Protein AF-A0A1Q8JF06-F1 (afdb_monomer_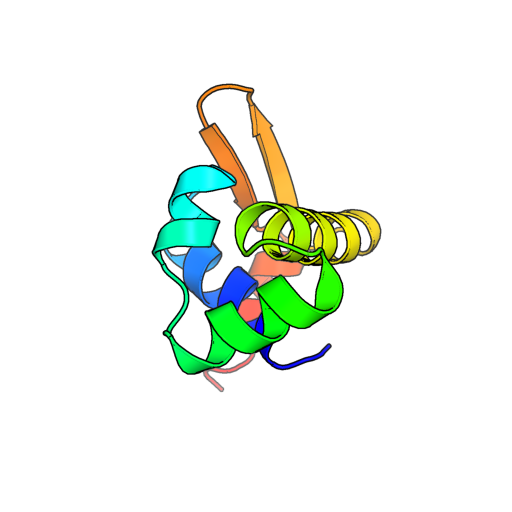lite)

Foldseek 3Di:
DDPLLLVLLVVLLVHFDALVRSLVPDDPVVQVVLCVVQVGSSRSSVVSLVVCVVVVQWDQPDPVRHIHGDPNVNCVNVVVPD

Sequence (82 aa):
MDDLERETLDILRMGPETLDELAGMYAAADEVRLTARGGSVRAGTEDVVRRLAERGLVAQAGPASGWQLTDTGRRLAGERTG

Structure (mmCIF, N/CA/C/O backbone):
data_AF-A0A1Q8JF06-F1
#
_entry.id   AF-A0A1Q8JF06-F1
#
loop_
_atom_site.group_PDB
_atom_site.id
_atom_site.type_symbol
_atom_site.label_atom_id
_atom_site.label_alt_id
_atom_site.label_comp_id
_atom_site.label_asym_id
_atom_site.label_entity_id
_atom_site.label_seq_id
_atom_site.pdbx_PDB_ins_code
_atom_site.Cartn_x
_atom_site.Cartn_y
_atom_site.Cartn_z
_atom_site.occupancy
_atom_site.B_iso_or_equiv
_atom_site.auth_seq_id
_atom_site.auth_comp_id
_atom_site.auth_asym_id
_atom_site.auth_atom_id
_atom_site.pdbx_PDB_model_num
ATOM 1 N N . MET A 1 1 ? -7.528 -11.603 -3.331 1.00 83.25 1 MET A N 1
ATOM 2 C CA . MET A 1 1 ? -6.305 -10.981 -2.799 1.00 83.25 1 MET A CA 1
ATOM 3 C C . MET A 1 1 ? -5.124 -11.752 -3.335 1.00 83.25 1 MET A C 1
ATOM 5 O O . MET A 1 1 ? -5.108 -12.970 -3.150 1.00 83.25 1 MET A O 1
ATOM 9 N N . ASP A 1 2 ? -4.231 -11.080 -4.054 1.00 89.81 2 ASP A N 1
ATOM 10 C CA . ASP A 1 2 ? -3.029 -11.699 -4.625 1.00 89.81 2 ASP A CA 1
ATOM 11 C C . ASP A 1 2 ? -1.874 -11.744 -3.610 1.00 89.81 2 ASP A C 1
ATOM 13 O O . ASP A 1 2 ? -2.042 -11.337 -2.461 1.00 89.81 2 ASP A O 1
ATOM 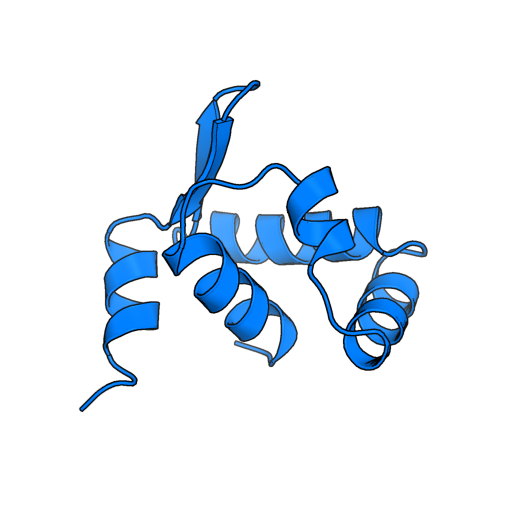17 N N . ASP A 1 3 ? -0.742 -12.328 -4.003 1.00 90.75 3 ASP A N 1
ATOM 18 C CA . ASP A 1 3 ? 0.401 -12.517 -3.102 1.00 90.75 3 ASP A CA 1
ATOM 19 C C . ASP A 1 3 ? 1.044 -11.179 -2.699 1.00 90.75 3 ASP A C 1
ATOM 21 O O . ASP A 1 3 ? 1.369 -11.009 -1.529 1.00 90.75 3 ASP A O 1
ATOM 25 N N . LEU A 1 4 ? 1.116 -10.208 -3.619 1.00 92.81 4 LEU A N 1
ATOM 26 C CA . LEU A 1 4 ? 1.645 -8.865 -3.347 1.00 92.81 4 LEU A CA 1
ATOM 27 C C . LEU A 1 4 ? 0.781 -8.116 -2.333 1.00 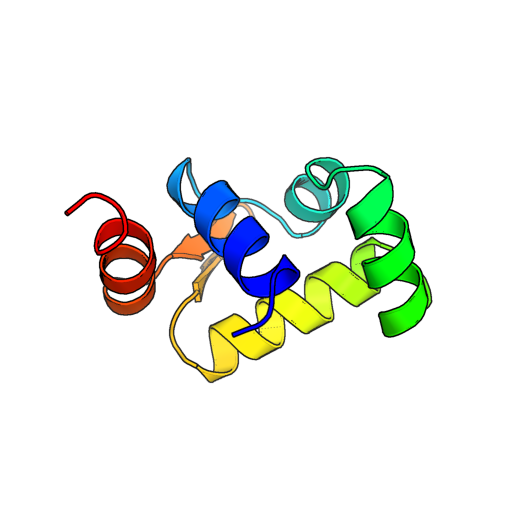92.81 4 LEU A C 1
ATOM 29 O O . LEU A 1 4 ? 1.297 -7.565 -1.372 1.00 92.81 4 LEU A O 1
ATOM 33 N N . GLU A 1 5 ? -0.543 -8.138 -2.506 1.00 94.56 5 GLU A N 1
ATOM 34 C CA . GLU A 1 5 ? -1.474 -7.546 -1.547 1.00 94.56 5 GLU A CA 1
ATOM 35 C C . GLU A 1 5 ? -1.339 -8.181 -0.156 1.00 94.56 5 GLU A C 1
ATOM 37 O O . GLU A 1 5 ? -1.507 -7.485 0.842 1.00 94.56 5 GLU A O 1
ATOM 42 N N . ARG A 1 6 ? -1.048 -9.488 -0.066 1.00 92.75 6 ARG A N 1
ATOM 43 C CA . ARG A 1 6 ? -0.799 -10.144 1.230 1.00 92.75 6 ARG A CA 1
ATOM 44 C C . ARG A 1 6 ? 0.513 -9.686 1.842 1.00 92.75 6 ARG A C 1
ATOM 46 O O . ARG A 1 6 ? 0.517 -9.317 3.009 1.00 92.75 6 ARG A O 1
ATOM 53 N N . GLU A 1 7 ? 1.583 -9.665 1.058 1.00 93.50 7 GLU A N 1
ATOM 54 C CA . GLU A 1 7 ? 2.895 -9.207 1.511 1.00 93.50 7 GLU A CA 1
ATOM 55 C C . GLU A 1 7 ? 2.837 -7.759 2.017 1.00 93.50 7 GLU A C 1
ATOM 57 O O . GLU A 1 7 ? 3.326 -7.474 3.107 1.00 93.50 7 GLU A O 1
ATOM 62 N N . THR A 1 8 ? 2.135 -6.858 1.317 1.00 95.06 8 THR A N 1
ATOM 63 C CA . THR A 1 8 ? 1.920 -5.482 1.795 1.00 95.06 8 THR A CA 1
ATOM 64 C C . THR A 1 8 ? 1.214 -5.447 3.152 1.00 95.06 8 THR A C 1
ATOM 66 O O . THR A 1 8 ? 1.579 -4.653 4.015 1.00 95.06 8 THR A O 1
ATOM 69 N N . LEU A 1 9 ? 0.193 -6.286 3.365 1.00 95.06 9 LEU A N 1
ATOM 70 C CA . LEU A 1 9 ? -0.512 -6.341 4.649 1.00 95.06 9 LEU A CA 1
ATOM 71 C C . LEU A 1 9 ? 0.371 -6.905 5.766 1.00 95.06 9 LEU A C 1
ATOM 73 O O . LEU A 1 9 ? 0.290 -6.417 6.893 1.00 95.06 9 LEU A O 1
ATOM 77 N N . ASP A 1 10 ? 1.211 -7.895 5.461 1.00 93.50 10 ASP A N 1
ATOM 78 C CA . ASP A 1 10 ? 2.165 -8.469 6.410 1.00 93.50 10 ASP A CA 1
ATOM 79 C C . ASP A 1 10 ? 3.242 -7.449 6.808 1.00 93.50 10 ASP A C 1
ATOM 81 O O . ASP A 1 10 ? 3.558 -7.339 7.996 1.00 93.50 10 ASP A O 1
ATOM 85 N N . ILE A 1 11 ? 3.735 -6.648 5.855 1.00 93.94 11 ILE A N 1
ATOM 86 C CA . ILE A 1 11 ? 4.653 -5.533 6.121 1.00 93.94 11 ILE A CA 1
ATOM 87 C C . ILE A 1 11 ? 3.984 -4.499 7.036 1.00 93.94 11 ILE A C 1
ATOM 89 O O . ILE A 1 11 ? 4.484 -4.210 8.123 1.00 93.94 11 ILE A O 1
ATOM 93 N N . LEU A 1 12 ? 2.796 -4.017 6.659 1.00 94.44 12 LEU A N 1
ATOM 94 C CA . LEU A 1 12 ? 2.058 -2.992 7.410 1.00 94.44 12 LEU A CA 1
ATOM 95 C C . LEU A 1 12 ? 1.541 -3.464 8.778 1.00 94.44 12 LEU A C 1
ATOM 97 O O . LEU A 1 12 ? 1.071 -2.662 9.590 1.00 94.44 12 LEU A O 1
ATOM 101 N N . ARG A 1 13 ? 1.614 -4.767 9.060 1.00 93.00 13 ARG A N 1
ATOM 102 C CA . ARG A 1 13 ? 1.342 -5.314 10.392 1.00 93.00 13 ARG A CA 1
ATOM 103 C C . ARG A 1 13 ? 2.440 -4.954 11.394 1.00 93.00 13 ARG A C 1
ATOM 105 O O . ARG A 1 13 ? 2.161 -4.934 12.591 1.00 93.00 13 ARG A O 1
ATOM 112 N N . MET A 1 14 ? 3.658 -4.681 10.925 1.00 90.94 14 MET A N 1
ATOM 113 C CA . MET A 1 14 ? 4.787 -4.275 11.768 1.00 90.94 14 MET A CA 1
ATOM 114 C C . MET A 1 14 ? 4.714 -2.795 12.166 1.00 90.94 14 MET A C 1
ATOM 116 O O . MET A 1 14 ? 5.182 -2.432 13.244 1.00 90.94 14 MET A O 1
ATOM 120 N N . GLY A 1 15 ? 4.079 -1.961 11.343 1.00 91.44 15 GLY A N 1
ATOM 121 C CA . GLY A 1 15 ? 3.901 -0.538 11.597 1.00 91.44 15 GLY A CA 1
ATOM 122 C C . GLY A 1 15 ? 3.422 0.221 10.356 1.00 91.44 15 GLY A C 1
ATOM 123 O O . GLY A 1 15 ? 3.257 -0.378 9.293 1.00 91.44 15 GLY A O 1
ATOM 124 N N . PRO A 1 16 ? 3.144 1.529 10.491 1.00 93.62 16 PRO A N 1
ATOM 125 C CA . PRO A 1 16 ? 2.904 2.401 9.349 1.00 93.62 16 PRO A CA 1
ATOM 126 C C . PRO A 1 16 ? 4.165 2.556 8.491 1.00 93.62 16 PRO A C 1
ATOM 128 O O . PRO A 1 16 ? 5.234 2.781 9.047 1.00 93.62 16 PRO A O 1
ATOM 131 N N . GLU A 1 17 ? 4.021 2.503 7.167 1.00 95.44 17 GLU A N 1
ATOM 132 C CA . GLU A 1 17 ? 5.135 2.619 6.213 1.00 95.44 17 GLU A CA 1
ATOM 133 C C . GLU A 1 17 ? 4.784 3.574 5.068 1.00 95.44 17 GLU A C 1
ATOM 135 O O . GLU A 1 17 ? 3.664 3.584 4.539 1.00 95.44 17 GLU A O 1
ATOM 140 N N . THR A 1 18 ? 5.741 4.388 4.637 1.00 95.06 18 THR A N 1
ATOM 141 C CA . THR A 1 18 ? 5.615 5.199 3.422 1.00 95.06 18 THR A CA 1
ATOM 142 C C . THR A 1 18 ? 5.668 4.330 2.162 1.00 95.06 18 THR A C 1
ATOM 144 O O . THR A 1 18 ? 6.081 3.174 2.183 1.00 95.06 18 THR A O 1
ATOM 147 N N . LEU A 1 19 ? 5.261 4.885 1.012 1.00 93.44 19 LEU A N 1
ATOM 148 C CA . LEU A 1 19 ? 5.380 4.169 -0.268 1.00 93.44 19 LEU A CA 1
ATOM 149 C C . LEU A 1 19 ? 6.836 3.841 -0.623 1.00 93.44 19 LEU A C 1
ATOM 151 O O . LEU A 1 19 ? 7.078 2.828 -1.273 1.00 93.44 19 LEU A O 1
ATOM 155 N N . ASP A 1 20 ? 7.779 4.692 -0.215 1.00 92.75 20 ASP A N 1
ATOM 156 C CA . ASP A 1 20 ? 9.207 4.479 -0.452 1.00 92.75 20 ASP A CA 1
ATOM 157 C C . ASP A 1 20 ? 9.761 3.349 0.412 1.00 92.75 20 ASP A C 1
ATOM 159 O O . ASP A 1 20 ? 10.473 2.488 -0.100 1.00 92.75 20 ASP A O 1
ATOM 163 N N . GLU A 1 21 ? 9.379 3.307 1.689 1.00 94.62 21 GLU A N 1
ATOM 164 C CA . GLU A 1 21 ? 9.743 2.208 2.587 1.00 94.62 21 GLU A CA 1
ATOM 165 C C . GLU A 1 21 ? 9.148 0.888 2.094 1.00 94.62 21 GLU A C 1
ATOM 167 O O . GLU A 1 21 ? 9.888 -0.070 1.885 1.00 94.62 21 GLU A O 1
ATOM 172 N N . LEU A 1 22 ? 7.849 0.861 1.767 1.00 94.50 22 LEU A N 1
ATOM 173 C CA . LEU A 1 22 ? 7.203 -0.321 1.190 1.00 94.50 22 LEU A CA 1
ATOM 174 C C . LEU A 1 22 ? 7.917 -0.800 -0.077 1.00 94.50 22 LEU A C 1
ATOM 176 O O . LEU A 1 22 ? 8.196 -1.987 -0.210 1.00 94.50 22 LEU A O 1
ATOM 180 N N . ALA A 1 23 ? 8.235 0.109 -1.003 1.00 93.44 23 ALA A N 1
ATOM 181 C CA . ALA A 1 23 ? 8.940 -0.234 -2.235 1.00 93.44 23 ALA A CA 1
ATOM 182 C C . ALA A 1 23 ? 10.329 -0.846 -1.981 1.00 93.44 23 ALA A C 1
ATOM 184 O O . ALA A 1 23 ? 10.766 -1.658 -2.789 1.00 93.44 23 ALA A O 1
ATOM 185 N N . GLY A 1 24 ? 10.996 -0.490 -0.879 1.00 93.38 24 GLY A N 1
ATOM 186 C CA . GLY A 1 24 ? 12.295 -1.041 -0.486 1.00 93.38 24 GLY A CA 1
ATOM 187 C C . GLY A 1 24 ? 12.237 -2.326 0.349 1.00 93.38 24 GLY A C 1
ATOM 188 O O . GLY A 1 24 ? 13.288 -2.894 0.638 1.00 93.38 24 GLY A O 1
ATOM 189 N N . MET A 1 25 ? 11.048 -2.778 0.761 1.00 93.88 25 MET A N 1
ATOM 190 C CA . MET A 1 25 ? 10.875 -3.961 1.619 1.00 93.88 25 MET A CA 1
ATOM 191 C C . MET A 1 25 ? 10.479 -5.231 0.858 1.00 93.88 25 MET A C 1
ATOM 193 O O . MET A 1 25 ? 10.550 -6.317 1.434 1.00 93.88 25 MET A O 1
ATOM 197 N N . TYR A 1 26 ? 10.076 -5.118 -0.411 1.00 92.38 26 TYR A N 1
ATOM 198 C CA . TYR A 1 26 ? 9.716 -6.278 -1.229 1.00 92.38 26 TYR A CA 1
ATOM 199 C C . TYR A 1 26 ? 10.930 -7.144 -1.560 1.00 92.38 26 TYR A C 1
ATOM 201 O O .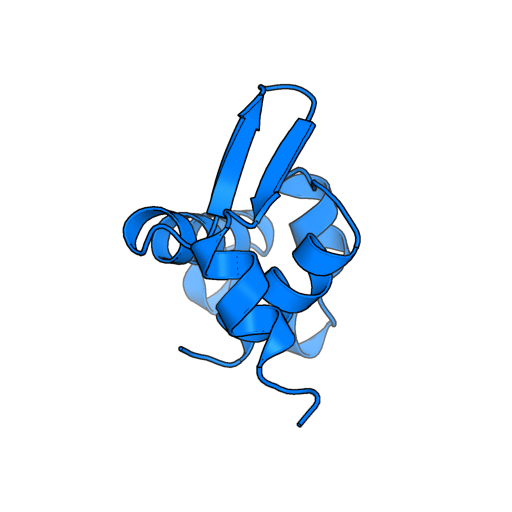 TYR A 1 26 ? 12.032 -6.655 -1.811 1.00 92.38 26 TYR A O 1
ATOM 209 N N . ALA A 1 27 ? 10.719 -8.457 -1.633 1.00 88.94 27 ALA A N 1
ATOM 210 C CA . ALA A 1 27 ? 11.730 -9.354 -2.173 1.00 88.94 27 ALA A CA 1
ATOM 211 C C . ALA A 1 27 ? 11.964 -9.090 -3.674 1.00 88.94 27 ALA A C 1
ATOM 213 O O . ALA A 1 27 ? 11.049 -8.727 -4.411 1.00 88.94 27 ALA A O 1
ATOM 214 N N . ALA A 1 28 ? 13.170 -9.383 -4.175 1.00 88.94 28 ALA A N 1
ATOM 215 C CA . ALA A 1 28 ? 13.533 -9.154 -5.582 1.00 88.94 28 ALA A CA 1
ATOM 216 C C . ALA A 1 28 ? 12.572 -9.819 -6.596 1.00 88.94 28 ALA A C 1
ATOM 218 O O . ALA A 1 28 ? 12.350 -9.304 -7.691 1.00 88.94 28 ALA A O 1
ATOM 219 N N . ALA A 1 29 ? 11.978 -10.967 -6.247 1.00 87.31 29 ALA A N 1
ATOM 220 C CA . ALA A 1 29 ? 10.982 -11.629 -7.092 1.00 87.31 29 ALA A CA 1
ATOM 221 C C . ALA A 1 29 ? 9.680 -10.813 -7.217 1.00 87.31 29 ALA A C 1
ATOM 223 O O . ALA A 1 29 ? 9.049 -10.799 -8.279 1.00 87.31 29 ALA A O 1
ATOM 224 N N . ASP A 1 30 ? 9.298 -10.117 -6.152 1.00 91.19 30 ASP A N 1
ATOM 225 C CA . ASP A 1 30 ? 8.102 -9.289 -6.068 1.00 91.19 30 ASP A CA 1
ATOM 226 C C . ASP A 1 30 ? 8.341 -7.892 -6.655 1.00 91.19 30 ASP A C 1
ATOM 228 O O . ASP A 1 30 ? 7.472 -7.372 -7.357 1.00 91.19 30 ASP A O 1
ATOM 232 N N . GLU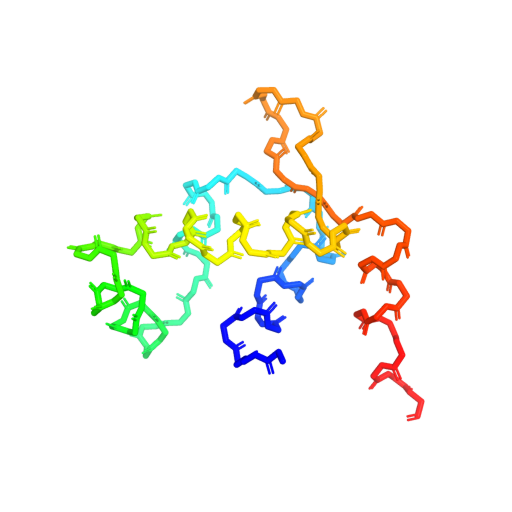 A 1 31 ? 9.560 -7.353 -6.560 1.00 90.69 31 GLU A N 1
ATOM 233 C CA . GLU A 1 31 ? 9.981 -6.147 -7.292 1.00 90.69 31 GLU A CA 1
ATOM 234 C C . GLU A 1 31 ? 9.802 -6.281 -8.815 1.00 90.69 31 GLU A C 1
ATOM 236 O O . GLU A 1 31 ? 9.327 -5.350 -9.478 1.00 90.69 31 GLU A O 1
ATOM 241 N N . VAL A 1 32 ? 10.126 -7.447 -9.392 1.00 91.88 32 VAL A N 1
ATOM 242 C CA . VAL A 1 32 ? 9.914 -7.722 -10.826 1.00 91.88 32 VAL A CA 1
ATOM 243 C C . VAL A 1 32 ? 8.425 -7.666 -11.172 1.00 91.88 32 VAL A C 1
ATOM 245 O O . VAL A 1 32 ? 8.044 -7.090 -12.194 1.00 91.88 32 VAL A O 1
ATOM 248 N N . ARG A 1 33 ? 7.562 -8.221 -10.314 1.00 91.62 33 ARG A N 1
ATOM 249 C CA . ARG A 1 33 ? 6.103 -8.202 -10.505 1.00 91.62 33 ARG A CA 1
ATOM 250 C C . ARG A 1 33 ? 5.538 -6.788 -10.380 1.00 91.62 33 ARG A C 1
ATOM 252 O O . ARG A 1 33 ? 4.687 -6.408 -11.183 1.00 91.62 33 ARG A O 1
ATOM 259 N N . LEU A 1 34 ? 6.012 -6.009 -9.410 1.00 91.81 34 LEU A N 1
ATOM 260 C CA . LEU A 1 34 ? 5.619 -4.612 -9.211 1.00 91.81 34 LEU A CA 1
ATOM 261 C C . LEU A 1 34 ? 6.042 -3.750 -10.403 1.00 91.81 34 LEU A C 1
ATOM 263 O O . LEU A 1 34 ? 5.226 -3.010 -10.953 1.00 91.81 34 LEU A O 1
ATOM 267 N N . THR A 1 35 ? 7.274 -3.930 -10.879 1.00 92.81 35 THR A N 1
ATOM 268 C CA . THR A 1 35 ? 7.781 -3.260 -12.082 1.00 92.81 35 THR A CA 1
ATOM 269 C C . THR A 1 35 ? 6.967 -3.634 -13.317 1.00 92.81 35 THR A C 1
ATOM 271 O O . THR A 1 35 ? 6.606 -2.756 -14.093 1.00 92.81 35 THR A O 1
ATOM 274 N N . ALA A 1 36 ? 6.598 -4.907 -13.488 1.00 89.81 36 ALA A N 1
ATOM 275 C CA . ALA A 1 36 ? 5.749 -5.331 -14.601 1.00 89.81 36 ALA A CA 1
ATOM 276 C C . ALA A 1 36 ? 4.336 -4.717 -14.555 1.00 89.81 36 ALA A C 1
ATOM 278 O O . ALA A 1 36 ? 3.717 -4.535 -15.601 1.00 89.81 36 ALA A O 1
ATOM 279 N N . ARG A 1 37 ? 3.818 -4.393 -13.361 1.00 86.81 37 ARG A N 1
ATOM 280 C CA . ARG A 1 37 ? 2.497 -3.768 -13.178 1.00 86.81 37 ARG A CA 1
ATOM 281 C C . ARG A 1 37 ? 2.513 -2.261 -13.418 1.00 86.81 37 ARG A C 1
ATOM 283 O O . ARG A 1 37 ? 1.633 -1.763 -14.109 1.00 86.81 37 ARG A O 1
ATOM 290 N N . GLY A 1 38 ? 3.486 -1.558 -12.838 1.00 83.81 38 GLY A N 1
ATOM 291 C CA . GLY A 1 38 ? 3.504 -0.090 -12.789 1.00 83.81 38 GLY A CA 1
ATOM 292 C C . GLY A 1 38 ? 4.635 0.576 -13.576 1.00 83.81 38 GLY A C 1
ATOM 293 O O . GLY A 1 38 ? 4.777 1.793 -13.530 1.00 83.81 38 GLY A O 1
ATOM 294 N N . GLY A 1 39 ? 5.498 -0.189 -14.246 1.00 90.50 39 GLY A N 1
ATOM 295 C CA . GLY A 1 39 ? 6.706 0.317 -14.914 1.00 90.50 39 GLY A CA 1
ATOM 296 C C . GLY A 1 39 ? 7.868 0.641 -13.965 1.00 90.50 39 GLY A C 1
ATOM 297 O O . GLY A 1 39 ? 8.986 0.875 -14.413 1.00 90.50 39 GLY A O 1
ATOM 298 N N . SER A 1 40 ? 7.625 0.628 -12.654 1.00 93.81 40 SER A N 1
ATOM 299 C CA . SER A 1 40 ? 8.627 0.729 -11.590 1.00 93.81 40 SER A CA 1
ATOM 300 C C . SER A 1 40 ? 8.095 0.062 -10.324 1.00 93.81 40 SER A C 1
ATOM 302 O O . SER A 1 40 ? 6.878 -0.064 -10.162 1.00 93.81 40 SER A O 1
ATOM 304 N N . VAL A 1 41 ? 8.990 -0.323 -9.409 1.00 93.62 41 VAL A N 1
ATOM 305 C CA . VAL A 1 41 ? 8.598 -0.880 -8.104 1.00 93.62 41 VAL A CA 1
ATOM 306 C C . VAL A 1 41 ? 7.676 0.088 -7.366 1.00 93.62 41 VAL A C 1
ATOM 308 O O . VAL A 1 41 ? 6.586 -0.304 -6.971 1.00 93.62 41 VAL A O 1
ATOM 311 N N . ARG A 1 42 ? 8.042 1.375 -7.283 1.00 94.62 42 ARG A N 1
ATOM 312 C CA . ARG A 1 42 ? 7.236 2.406 -6.611 1.00 94.62 42 ARG A CA 1
ATOM 313 C C . ARG A 1 42 ? 5.817 2.511 -7.174 1.00 94.62 42 ARG A C 1
ATOM 315 O O . ARG A 1 42 ? 4.865 2.497 -6.403 1.00 94.62 42 ARG A O 1
ATOM 322 N N . ALA A 1 43 ? 5.672 2.608 -8.496 1.00 93.31 43 ALA A N 1
ATOM 323 C CA . ALA A 1 43 ? 4.356 2.712 -9.127 1.00 93.31 43 ALA A CA 1
ATOM 324 C C . ALA A 1 43 ? 3.524 1.434 -8.924 1.00 93.31 43 ALA A C 1
ATOM 326 O O . ALA A 1 43 ? 2.330 1.508 -8.649 1.00 93.31 43 ALA A O 1
ATOM 327 N N . GLY A 1 44 ? 4.160 0.259 -8.990 1.00 95.62 44 GLY A N 1
ATOM 328 C CA . GLY A 1 44 ? 3.507 -1.006 -8.653 1.00 95.62 44 GLY A CA 1
ATOM 329 C C . GLY A 1 44 ? 3.044 -1.053 -7.194 1.00 95.62 44 GLY A C 1
ATOM 330 O O . GLY A 1 44 ? 1.928 -1.493 -6.921 1.00 95.62 44 GLY A O 1
ATOM 331 N N . THR A 1 45 ? 3.871 -0.567 -6.264 1.00 96.00 45 THR A N 1
ATOM 332 C CA . THR A 1 45 ? 3.550 -0.479 -4.833 1.00 96.00 45 THR A CA 1
ATOM 333 C C . THR A 1 45 ? 2.371 0.454 -4.597 1.00 96.00 45 THR A C 1
ATOM 335 O O . THR A 1 45 ? 1.439 0.093 -3.883 1.00 96.00 45 THR A O 1
ATOM 338 N N . GLU A 1 46 ? 2.374 1.627 -5.231 1.00 95.44 46 GLU A N 1
ATOM 339 C CA . GLU A 1 46 ? 1.266 2.581 -5.171 1.00 95.44 46 GLU A CA 1
ATOM 340 C C . GLU A 1 46 ? -0.044 1.953 -5.662 1.00 95.44 46 GLU A C 1
ATOM 342 O O . GLU A 1 46 ? -1.073 2.075 -4.997 1.00 95.44 46 GLU A O 1
ATOM 347 N N . ASP A 1 47 ? -0.005 1.200 -6.763 1.00 95.75 47 ASP A N 1
ATOM 348 C CA . ASP A 1 47 ? -1.171 0.483 -7.281 1.00 95.75 47 ASP A CA 1
ATOM 349 C C . ASP A 1 47 ? -1.703 -0.583 -6.314 1.00 95.75 47 ASP A C 1
ATOM 351 O O . ASP A 1 47 ? -2.921 -0.721 -6.154 1.00 95.75 47 ASP A O 1
ATOM 355 N N . VAL A 1 48 ? -0.818 -1.342 -5.662 1.00 96.12 48 VAL A N 1
ATOM 356 C CA . VAL A 1 48 ? -1.209 -2.349 -4.662 1.00 96.12 48 VAL A CA 1
ATOM 357 C C . VAL A 1 48 ? -1.841 -1.676 -3.445 1.00 96.12 48 VAL A C 1
ATOM 359 O O . VAL A 1 48 ? -2.940 -2.048 -3.026 1.00 96.12 48 VAL A O 1
ATOM 362 N N . VAL A 1 49 ? -1.195 -0.640 -2.913 1.00 96.25 49 VAL A N 1
ATOM 363 C CA . VAL A 1 49 ? -1.685 0.114 -1.755 1.00 96.25 49 VAL A CA 1
ATOM 364 C C . VAL A 1 49 ? -3.030 0.773 -2.053 1.00 96.25 49 VAL A C 1
ATOM 366 O O . VAL A 1 49 ? -3.951 0.672 -1.241 1.00 96.25 49 VAL A O 1
ATOM 369 N N . ARG A 1 50 ? -3.199 1.367 -3.240 1.00 96.00 50 AR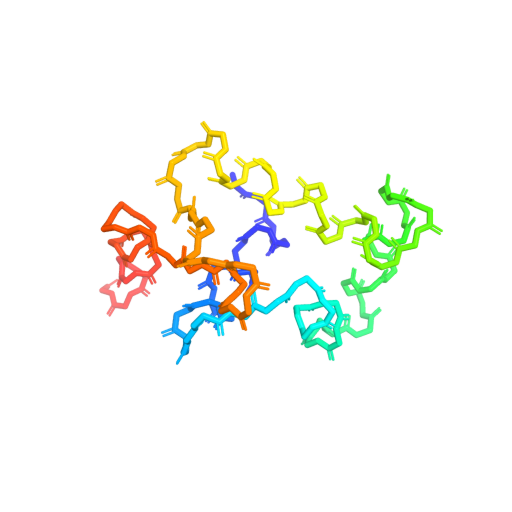G A N 1
ATOM 370 C CA . ARG A 1 50 ? -4.473 1.944 -3.685 1.00 96.00 50 ARG A CA 1
ATOM 371 C C . ARG A 1 50 ? -5.593 0.905 -3.688 1.00 96.00 50 ARG A C 1
ATOM 373 O O . ARG A 1 50 ? -6.659 1.172 -3.143 1.00 96.00 50 ARG A O 1
ATOM 380 N N . ARG A 1 51 ? -5.360 -0.295 -4.230 1.00 96.06 51 ARG A N 1
ATOM 381 C CA . ARG A 1 51 ? -6.361 -1.384 -4.229 1.00 96.06 51 ARG A CA 1
ATOM 382 C C . ARG A 1 51 ? -6.728 -1.836 -2.817 1.00 96.06 51 ARG A C 1
ATOM 384 O O . ARG A 1 51 ? -7.894 -2.118 -2.537 1.00 96.06 51 ARG A O 1
ATOM 391 N N . LEU A 1 52 ? -5.751 -1.914 -1.914 1.00 96.88 52 LEU A N 1
ATOM 392 C CA . LEU A 1 52 ? -6.000 -2.230 -0.506 1.00 96.88 52 LEU A CA 1
ATOM 393 C C . LEU A 1 52 ? -6.806 -1.120 0.187 1.00 96.88 52 LEU A C 1
ATOM 395 O O . LEU A 1 52 ? -7.691 -1.421 0.991 1.00 96.88 52 LEU A O 1
ATOM 399 N N . ALA A 1 53 ? -6.540 0.144 -0.148 1.00 96.62 53 ALA A N 1
ATOM 400 C CA . ALA A 1 53 ? -7.254 1.301 0.380 1.00 96.62 53 ALA A CA 1
ATOM 401 C C . ALA A 1 53 ? -8.704 1.363 -0.125 1.00 96.62 53 ALA A C 1
ATOM 403 O O . ALA A 1 53 ? -9.620 1.554 0.670 1.00 96.62 53 ALA A O 1
ATOM 404 N N . GLU A 1 54 ? -8.934 1.102 -1.416 1.00 96.94 54 GLU A N 1
ATOM 405 C CA . GLU A 1 54 ? -10.271 0.978 -2.025 1.00 96.94 54 GLU A CA 1
ATOM 406 C C . GLU A 1 54 ? -11.117 -0.110 -1.343 1.00 96.94 54 GLU A C 1
ATOM 408 O O . GLU A 1 54 ? -12.340 -0.007 -1.262 1.00 96.94 54 GLU A O 1
ATOM 413 N N . ARG A 1 55 ? -10.464 -1.142 -0.799 1.00 96.62 55 ARG A N 1
ATOM 414 C CA . ARG A 1 55 ? -11.096 -2.223 -0.026 1.00 96.62 55 ARG A CA 1
ATOM 415 C C . ARG A 1 55 ? -11.194 -1.929 1.474 1.00 96.62 55 ARG A C 1
ATOM 417 O O . ARG A 1 55 ? -11.654 -2.786 2.227 1.00 96.62 55 ARG A O 1
ATOM 424 N N . GLY A 1 56 ? -10.747 -0.757 1.921 1.00 97.00 56 GLY A N 1
ATOM 425 C CA . GLY A 1 56 ? -10.768 -0.338 3.321 1.00 97.00 56 GLY A CA 1
ATOM 426 C C . GLY A 1 56 ? -9.817 -1.120 4.230 1.00 97.00 56 GLY A C 1
ATOM 427 O O . GLY A 1 56 ? -10.043 -1.163 5.438 1.00 97.00 56 GLY A O 1
ATOM 428 N N . LEU A 1 57 ? -8.785 -1.769 3.680 1.00 97.12 57 LEU A N 1
ATOM 429 C CA . LEU A 1 57 ? -7.821 -2.575 4.443 1.00 97.12 57 LEU A CA 1
ATOM 430 C C . LEU A 1 57 ? -6.644 -1.743 4.959 1.00 97.12 57 LEU A C 1
ATOM 432 O O . LEU A 1 57 ? -6.101 -2.035 6.022 1.00 97.12 57 LEU A O 1
ATOM 436 N N . VAL A 1 58 ? -6.285 -0.685 4.236 1.00 97.25 58 VAL A N 1
ATOM 437 C CA . VAL A 1 58 ? -5.252 0.275 4.636 1.00 97.25 58 VAL A CA 1
ATOM 438 C C . VAL A 1 58 ? -5.787 1.697 4.532 1.00 97.25 58 VAL A C 1
ATOM 440 O O . VAL A 1 58 ? -6.727 1.962 3.784 1.00 97.25 58 VAL A O 1
ATOM 443 N N . ALA A 1 59 ? -5.191 2.613 5.283 1.00 96.94 59 ALA A N 1
ATOM 444 C CA . ALA A 1 59 ? -5.489 4.036 5.221 1.00 96.94 59 ALA A CA 1
ATOM 445 C C . ALA A 1 59 ? -4.208 4.849 5.417 1.00 96.94 59 ALA A C 1
ATOM 447 O O . ALA A 1 59 ? -3.269 4.394 6.072 1.00 96.94 59 ALA A O 1
ATOM 448 N N . GLN A 1 60 ? -4.177 6.064 4.874 1.00 94.56 60 GLN A N 1
ATOM 449 C CA . GLN A 1 60 ? -3.062 6.975 5.090 1.00 94.56 60 GLN A CA 1
ATOM 450 C C . GLN A 1 60 ? -3.135 7.543 6.517 1.00 94.56 60 GLN A C 1
ATOM 452 O O . GLN A 1 60 ? -4.133 8.153 6.898 1.00 94.56 60 GLN A O 1
ATOM 457 N N . ALA A 1 61 ? -2.089 7.322 7.314 1.00 84.44 61 ALA A N 1
ATOM 458 C CA . ALA A 1 61 ? -1.978 7.811 8.691 1.00 84.44 61 ALA A CA 1
ATOM 459 C C . ALA A 1 61 ? -1.615 9.308 8.759 1.00 84.44 61 ALA A C 1
ATOM 461 O O . ALA A 1 61 ? -1.823 9.961 9.779 1.00 84.44 61 ALA A O 1
ATOM 462 N N . GLY A 1 62 ? -1.071 9.844 7.664 1.00 79.25 62 GLY A N 1
ATOM 463 C CA . GLY A 1 62 ? -0.657 11.233 7.490 1.00 79.25 62 GLY A CA 1
ATOM 464 C C . GLY A 1 62 ? 0.461 11.344 6.444 1.00 79.25 62 GLY A C 1
ATOM 465 O O . GLY A 1 62 ? 1.008 10.320 6.031 1.00 79.25 62 GLY A O 1
ATOM 466 N N . PRO A 1 63 ? 0.850 12.561 6.020 1.00 72.94 63 PRO A N 1
ATOM 467 C CA . PRO A 1 63 ? 1.887 12.747 4.999 1.00 72.94 63 PRO A CA 1
ATOM 468 C C . PRO A 1 63 ? 3.255 12.197 5.423 1.00 72.94 63 PRO A C 1
ATOM 470 O O . PRO A 1 63 ? 4.005 11.713 4.586 1.00 72.94 63 PRO A O 1
ATOM 473 N N . ALA A 1 64 ? 3.561 12.264 6.724 1.00 76.44 64 ALA A N 1
ATOM 474 C CA . ALA A 1 64 ? 4.833 11.827 7.298 1.00 76.44 64 ALA A CA 1
ATOM 475 C C . ALA A 1 64 ? 4.815 10.380 7.820 1.00 76.44 64 ALA A C 1
ATOM 477 O O . ALA A 1 64 ? 5.869 9.818 8.077 1.00 76.44 64 ALA A O 1
ATOM 478 N N . SER A 1 65 ? 3.629 9.796 8.010 1.00 76.25 65 SER A N 1
ATOM 479 C CA . SER A 1 65 ? 3.455 8.482 8.649 1.00 76.25 65 SER A CA 1
ATOM 480 C C . SER A 1 65 ? 3.092 7.377 7.659 1.00 76.25 65 SER A C 1
ATOM 482 O O . SER A 1 65 ? 2.952 6.229 8.057 1.00 76.25 65 SER A O 1
ATOM 484 N N . GLY A 1 66 ? 2.896 7.713 6.382 1.00 92.88 66 GLY A N 1
ATOM 485 C CA . GLY A 1 66 ? 2.622 6.730 5.342 1.00 92.88 66 GLY A CA 1
ATOM 486 C C . GLY A 1 66 ? 1.260 6.045 5.479 1.00 92.88 66 GLY A C 1
ATOM 487 O O . GLY A 1 66 ? 0.256 6.663 5.849 1.00 92.88 66 GLY A O 1
ATOM 488 N N . TRP A 1 67 ? 1.225 4.769 5.117 1.00 96.44 67 TRP A N 1
ATOM 489 C CA . TRP A 1 67 ? 0.059 3.896 5.095 1.00 96.44 67 TRP A CA 1
ATOM 490 C C . TRP A 1 67 ? 0.080 2.954 6.288 1.00 96.44 67 TRP A C 1
ATOM 492 O O . TRP A 1 67 ? 1.133 2.479 6.685 1.00 96.44 67 TRP A O 1
ATOM 502 N N . GLN A 1 68 ? -1.087 2.657 6.846 1.00 96.31 68 GLN A N 1
ATOM 503 C CA . GLN A 1 68 ? -1.243 1.733 7.968 1.00 96.31 68 GLN A CA 1
ATOM 504 C C . GLN A 1 68 ? -2.463 0.837 7.770 1.00 96.31 68 GLN A C 1
ATOM 506 O O . GLN A 1 68 ? -3.401 1.199 7.054 1.00 96.31 68 GLN A O 1
ATOM 511 N N . LEU A 1 69 ? -2.492 -0.306 8.457 1.00 96.56 69 LEU A N 1
ATOM 512 C CA . LEU A 1 69 ? -3.679 -1.158 8.503 1.00 96.56 69 LEU A CA 1
ATOM 513 C C . LEU A 1 69 ? -4.860 -0.441 9.179 1.00 96.56 69 LEU A C 1
ATOM 515 O O . LEU A 1 69 ? -4.716 0.186 10.233 1.00 96.56 69 LEU A O 1
ATOM 519 N N . THR A 1 70 ? -6.056 -0.612 8.620 1.00 96.44 70 THR A N 1
ATOM 520 C CA . THR A 1 70 ? -7.312 -0.322 9.329 1.00 96.44 70 THR A CA 1
ATOM 521 C C . THR A 1 70 ? -7.645 -1.449 10.313 1.00 96.44 70 THR A C 1
ATOM 523 O O . THR A 1 70 ? -6.983 -2.488 10.332 1.00 96.44 70 THR A O 1
ATOM 526 N N . ASP A 1 71 ? -8.709 -1.300 11.111 1.00 94.62 71 ASP A N 1
ATOM 527 C CA . ASP A 1 71 ? -9.226 -2.412 11.926 1.00 94.62 71 ASP A CA 1
ATOM 528 C C . ASP A 1 71 ? -9.583 -3.637 11.074 1.00 94.62 71 ASP A C 1
ATOM 530 O O . ASP A 1 71 ? -9.293 -4.771 11.456 1.00 94.62 71 ASP A O 1
ATOM 534 N N . THR A 1 72 ? -10.167 -3.414 9.894 1.00 94.94 72 THR A N 1
ATOM 535 C CA . THR A 1 72 ? -10.497 -4.478 8.940 1.00 94.94 72 THR A CA 1
ATOM 536 C C . THR A 1 72 ? -9.233 -5.139 8.395 1.00 94.94 72 THR A C 1
ATOM 538 O O . THR A 1 72 ? -9.152 -6.366 8.373 1.00 94.94 72 THR A O 1
ATOM 541 N N . GLY A 1 73 ? -8.226 -4.346 8.013 1.00 95.25 73 GLY A N 1
ATOM 542 C CA . GLY A 1 73 ? -6.933 -4.859 7.556 1.00 95.25 73 GLY A CA 1
ATOM 543 C C . GLY A 1 73 ? -6.219 -5.688 8.619 1.00 95.25 73 GLY A C 1
ATOM 544 O O . GLY A 1 73 ? -5.743 -6.780 8.322 1.00 95.25 73 GLY A O 1
ATOM 545 N N . ARG A 1 74 ? -6.218 -5.223 9.877 1.00 93.19 74 ARG A N 1
ATOM 546 C CA . ARG A 1 74 ? -5.633 -5.950 11.015 1.00 93.19 74 ARG A CA 1
ATOM 547 C C . ARG A 1 74 ? -6.296 -7.299 11.255 1.00 93.19 74 ARG A C 1
ATOM 549 O O . ARG A 1 74 ? -5.586 -8.277 11.466 1.00 93.19 74 ARG A O 1
ATOM 556 N N . ARG A 1 75 ? -7.633 -7.371 11.219 1.00 91.69 75 ARG A N 1
ATOM 557 C CA . ARG A 1 75 ? -8.352 -8.649 11.373 1.00 91.69 75 ARG A CA 1
ATOM 558 C C . ARG A 1 75 ? -7.981 -9.618 10.260 1.00 91.69 75 ARG A C 1
ATOM 560 O O . ARG A 1 75 ? -7.566 -10.733 10.545 1.00 91.69 75 ARG A O 1
ATOM 567 N N . LEU A 1 76 ? -8.020 -9.154 9.014 1.00 90.38 76 LEU A N 1
ATOM 568 C CA . LEU A 1 76 ? -7.705 -9.985 7.856 1.00 90.38 76 LEU A CA 1
ATOM 569 C C . LEU A 1 76 ? -6.249 -10.487 7.863 1.00 90.38 76 LEU A C 1
ATOM 571 O O . LEU A 1 76 ? -5.992 -11.633 7.502 1.00 90.38 76 LEU A O 1
ATOM 575 N N . ALA A 1 77 ? -5.302 -9.653 8.303 1.00 87.44 77 ALA A N 1
ATOM 576 C CA . ALA A 1 77 ? -3.901 -10.041 8.471 1.00 87.44 77 ALA A CA 1
ATOM 577 C C . ALA A 1 77 ? -3.675 -10.966 9.690 1.00 87.44 77 ALA A C 1
ATOM 579 O O . ALA A 1 77 ? -2.738 -11.764 9.703 1.00 87.44 77 ALA A O 1
ATOM 580 N N . GLY A 1 78 ? -4.516 -10.870 10.727 1.00 79.88 78 GLY A N 1
ATOM 581 C CA . GLY A 1 78 ? -4.423 -11.653 11.967 1.00 79.88 78 GLY A CA 1
ATOM 582 C C . GLY A 1 78 ? -5.110 -13.025 11.928 1.00 79.88 78 GLY A C 1
ATOM 583 O O . GLY A 1 78 ? -4.655 -13.955 12.597 1.00 79.88 78 GLY A O 1
ATOM 584 N N . GLU A 1 79 ? -6.155 -13.193 11.114 1.00 67.06 79 GLU A N 1
ATOM 585 C CA . GLU A 1 79 ? -6.917 -14.448 10.966 1.00 67.06 79 GLU A CA 1
ATOM 586 C C . GLU A 1 79 ? -6.087 -15.622 10.408 1.00 67.06 79 GLU A C 1
ATOM 588 O O . GLU A 1 79 ? -6.521 -16.766 10.468 1.00 67.06 79 GLU A O 1
ATOM 593 N N . ARG A 1 80 ? -4.863 -15.380 9.920 1.00 58.16 80 ARG A N 1
ATOM 594 C CA . ARG A 1 80 ? -3.956 -16.424 9.402 1.00 58.16 80 ARG A CA 1
ATOM 595 C C . ARG A 1 80 ? -3.127 -17.153 10.468 1.00 58.16 80 ARG A C 1
ATOM 597 O O . ARG A 1 80 ? -2.312 -17.996 10.106 1.00 58.16 80 ARG A O 1
ATOM 604 N N . THR A 1 81 ? -3.308 -16.837 11.752 1.00 51.94 81 THR A N 1
ATOM 605 C CA . THR A 1 81 ? -2.572 -17.481 12.863 1.00 51.94 81 THR A CA 1
ATOM 606 C C . THR A 1 81 ? -3.371 -18.561 13.610 1.00 51.94 81 THR A C 1
ATOM 608 O O . THR A 1 81 ? -2.896 -19.044 14.636 1.00 51.94 81 THR A O 1
ATOM 611 N N . GLY A 1 82 ? -4.564 -18.925 13.121 1.00 42.00 82 GLY A N 1
ATOM 612 C CA . GLY A 1 82 ? -5.452 -19.940 13.709 1.00 42.00 82 GLY A CA 1
ATOM 613 C C . GLY A 1 82 ? -5.557 -21.212 12.882 1.00 42.00 82 GLY A C 1
ATOM 614 O O . GLY A 1 82 ? -5.562 -21.097 11.637 1.00 42.00 82 GLY A O 1
#

pLDDT: mean 90.37, std 9.67, range [42.0, 97.25]

Radius of gyration: 11.83 Å; chains: 1; bounding box: 25×33×29 Å

Secondary structure (DSSP, 8-state):
--HHHHHHHHHHTTS-B-HHHHHHHS-HHHHHHHHHHHSSHHHHHHHHHHHHHHTTSEEEEETTTEEEE-HHHHHHHHGGG-